Protein AF-A0A2V8SZ47-F1 (afdb_monomer)

Structure (mmCIF, N/CA/C/O backbone):
data_AF-A0A2V8SZ47-F1
#
_entry.id   AF-A0A2V8SZ47-F1
#
loop_
_atom_site.group_PDB
_atom_site.id
_atom_site.type_symbol
_atom_site.label_atom_id
_atom_site.label_alt_id
_atom_site.label_comp_id
_atom_site.label_asym_id
_atom_site.label_entity_id
_atom_site.label_seq_id
_atom_site.pdbx_PDB_ins_code
_atom_site.Cartn_x
_atom_site.Cartn_y
_atom_site.Cartn_z
_atom_site.occupancy
_atom_site.B_iso_or_equiv
_atom_site.auth_seq_id
_atom_site.auth_comp_id
_atom_site.auth_asym_id
_atom_site.auth_atom_id
_atom_site.pdbx_PDB_model_num
ATOM 1 N N . MET A 1 1 ? -44.629 -27.787 23.146 1.00 48.47 1 MET A N 1
ATOM 2 C CA . MET A 1 1 ? -43.328 -27.131 23.447 1.00 48.47 1 MET A CA 1
ATOM 3 C C . MET A 1 1 ? -42.097 -27.769 22.774 1.00 48.47 1 MET A C 1
ATOM 5 O O . MET A 1 1 ? -41.076 -27.102 22.686 1.00 48.47 1 MET A O 1
ATOM 9 N N . LYS A 1 2 ? -42.147 -29.020 22.275 1.00 50.53 2 LYS A N 1
ATOM 10 C CA . LYS A 1 2 ? -41.008 -29.674 21.583 1.00 50.53 2 LYS A CA 1
ATOM 11 C C . LYS A 1 2 ? -40.728 -29.136 20.168 1.00 50.53 2 LYS A C 1
ATOM 13 O O . LYS A 1 2 ? -39.575 -29.049 19.774 1.00 50.53 2 LYS A O 1
ATOM 18 N N . VAL A 1 3 ? -41.766 -28.700 19.453 1.00 58.16 3 VAL A N 1
ATOM 19 C CA . VAL A 1 3 ? -41.669 -28.227 18.056 1.00 58.16 3 VAL A CA 1
ATOM 20 C C . VAL A 1 3 ? -40.952 -26.873 17.943 1.00 58.16 3 VAL A C 1
ATOM 22 O O . VAL A 1 3 ? -40.142 -26.674 17.046 1.00 58.16 3 VAL A O 1
ATOM 25 N N . ALA A 1 4 ? -41.158 -25.978 18.918 1.00 56.25 4 ALA A N 1
ATOM 26 C CA . ALA A 1 4 ? -40.488 -24.676 18.971 1.00 56.25 4 ALA A CA 1
ATOM 27 C C . ALA A 1 4 ? -38.970 -24.799 19.199 1.00 56.25 4 ALA A C 1
ATOM 29 O O . ALA A 1 4 ? -38.195 -24.052 18.613 1.00 56.25 4 ALA A O 1
ATOM 30 N N . LYS A 1 5 ? -38.529 -25.782 19.999 1.00 52.41 5 LYS A N 1
ATOM 31 C CA . LYS A 1 5 ? -37.097 -26.041 20.224 1.00 52.41 5 LYS A CA 1
ATOM 32 C C . LYS A 1 5 ? -36.407 -26.603 18.976 1.00 52.41 5 LYS A C 1
ATOM 34 O O . LYS A 1 5 ? -35.264 -26.256 18.720 1.00 52.41 5 LYS A O 1
ATOM 39 N N . ILE A 1 6 ? -37.110 -27.411 18.179 1.00 60.69 6 ILE A N 1
ATOM 40 C CA . ILE A 1 6 ? -36.585 -27.969 16.920 1.00 60.69 6 ILE A CA 1
ATOM 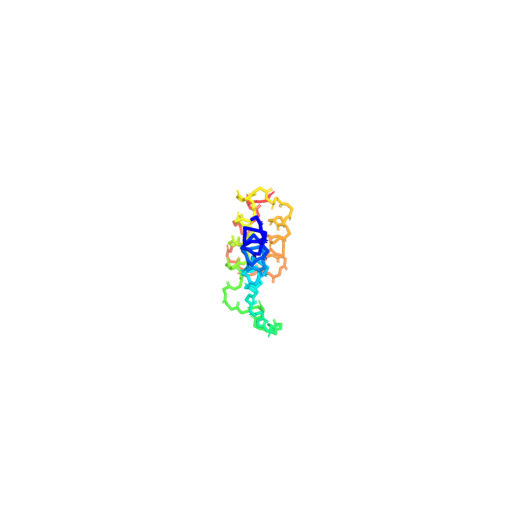41 C C . ILE A 1 6 ? -36.425 -26.868 15.861 1.00 60.69 6 ILE A C 1
ATOM 43 O O . ILE A 1 6 ? -35.400 -26.813 15.188 1.00 60.69 6 ILE A O 1
ATOM 47 N N . PHE A 1 7 ? -37.379 -25.937 15.769 1.00 56.91 7 PHE A N 1
ATOM 48 C CA . PHE A 1 7 ? -37.303 -24.824 14.814 1.00 56.91 7 PHE A CA 1
ATOM 49 C C . PHE A 1 7 ? -36.147 -23.851 15.100 1.00 56.91 7 PHE A C 1
ATOM 51 O O . PHE A 1 7 ? -35.489 -23.390 14.171 1.00 56.91 7 PHE A O 1
ATOM 58 N N . VAL A 1 8 ? -35.849 -23.583 16.376 1.00 62.53 8 VAL A N 1
ATOM 59 C CA . VAL A 1 8 ? -34.725 -22.711 16.771 1.00 62.53 8 VAL 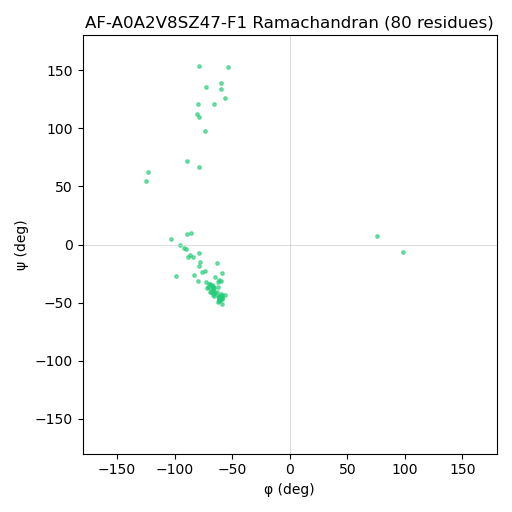A CA 1
ATOM 60 C C . VAL A 1 8 ? -33.369 -23.346 16.436 1.00 62.53 8 VAL A C 1
ATOM 62 O O . VAL A 1 8 ? -32.449 -22.642 16.024 1.00 62.53 8 VAL A O 1
ATOM 65 N N . VAL A 1 9 ? -33.246 -24.673 16.541 1.00 62.22 9 VAL A N 1
ATOM 66 C CA . VAL A 1 9 ? -32.003 -25.393 16.210 1.00 62.22 9 VAL A CA 1
ATOM 67 C C . VAL A 1 9 ? -31.747 -25.418 14.699 1.00 62.22 9 VAL A C 1
ATOM 69 O O . VAL A 1 9 ? -30.607 -25.240 14.276 1.00 62.22 9 VAL A O 1
ATOM 72 N N . VAL A 1 10 ? -32.791 -25.559 13.874 1.00 60.94 10 VAL A N 1
ATOM 73 C CA . VAL A 1 10 ? -32.656 -25.528 12.405 1.00 60.94 10 VAL A CA 1
ATOM 74 C C . VAL A 1 10 ? -32.291 -24.126 11.898 1.00 60.94 10 VAL A C 1
ATOM 76 O O . VAL A 1 10 ? -31.458 -24.001 11.003 1.00 60.94 10 VAL A O 1
ATOM 79 N N . LEU A 1 11 ? -32.837 -23.066 12.505 1.00 62.50 11 LEU A N 1
ATOM 80 C CA . LEU A 1 11 ? -32.518 -21.683 12.126 1.00 62.50 11 LEU A CA 1
ATOM 81 C C . LEU A 1 11 ? -31.078 -21.283 12.510 1.00 62.50 11 LEU A C 1
ATOM 83 O O . LEU A 1 11 ? -30.427 -20.539 11.781 1.00 62.50 11 LEU A O 1
ATOM 87 N N . ALA A 1 12 ? -30.555 -21.807 13.623 1.00 59.81 12 ALA A N 1
ATOM 88 C CA . ALA A 1 12 ? -29.193 -21.525 14.084 1.00 59.81 12 ALA A CA 1
ATOM 89 C C . ALA A 1 12 ? -28.100 -22.223 13.247 1.00 59.81 12 ALA A C 1
ATOM 91 O O . ALA A 1 12 ? -26.962 -21.758 13.210 1.00 59.81 12 ALA A O 1
ATOM 92 N N . PHE A 1 13 ? -28.431 -23.310 12.541 1.00 60.50 13 PHE A N 1
ATOM 93 C CA . PHE A 1 13 ? -27.460 -24.094 11.768 1.00 60.50 13 PHE A CA 1
ATOM 94 C C . PHE A 1 13 ? -27.228 -23.573 10.336 1.00 60.50 13 PHE A C 1
ATOM 96 O O . PHE A 1 13 ? -26.298 -24.012 9.665 1.00 60.50 13 PHE A O 1
ATOM 103 N N . ALA A 1 14 ? -28.032 -22.615 9.862 1.00 57.19 14 ALA A N 1
ATOM 104 C CA . ALA A 1 14 ? -27.920 -22.059 8.508 1.00 57.19 14 ALA A CA 1
ATOM 105 C C . ALA A 1 14 ? -26.950 -20.864 8.393 1.00 57.19 14 ALA A C 1
ATOM 107 O O . ALA A 1 14 ? -26.598 -20.450 7.291 1.00 57.19 14 ALA A O 1
ATOM 108 N N . ILE A 1 15 ? -26.491 -20.309 9.518 1.00 61.28 15 ILE A N 1
ATOM 109 C CA . ILE A 1 15 ? -25.667 -19.091 9.555 1.00 61.28 15 ILE A CA 1
ATOM 110 C C . ILE A 1 15 ? -24.167 -19.320 9.232 1.00 61.28 15 ILE A C 1
ATOM 112 O O . ILE A 1 15 ? -23.569 -18.427 8.629 1.00 61.28 15 ILE A O 1
ATOM 116 N N . PRO A 1 16 ? -23.513 -20.469 9.525 1.00 57.47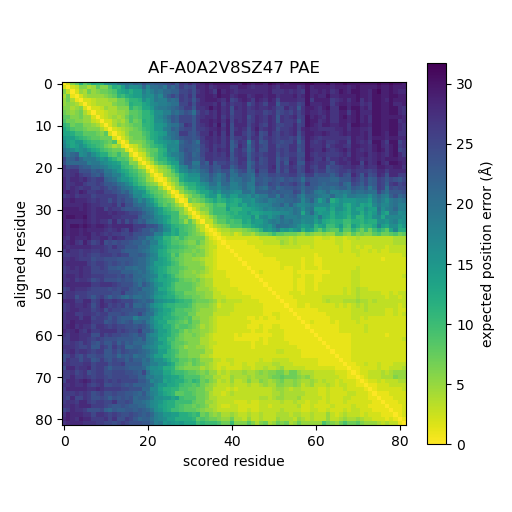 16 PRO A N 1
ATOM 117 C CA . PRO A 1 16 ? -22.068 -20.582 9.306 1.00 57.47 16 PRO A CA 1
ATOM 118 C C . PRO A 1 16 ? -21.664 -20.801 7.836 1.00 57.47 16 PRO A C 1
ATOM 120 O O . PRO A 1 16 ? -20.503 -20.588 7.497 1.00 57.47 16 PRO A O 1
ATOM 123 N N . PHE A 1 17 ? -22.585 -21.170 6.935 1.00 56.19 17 PHE A N 1
ATOM 124 C CA . PHE A 1 17 ? -22.247 -21.458 5.529 1.00 56.19 17 PHE A CA 1
ATOM 125 C C . PHE A 1 17 ? -22.166 -20.225 4.615 1.00 56.19 17 PHE A C 1
ATOM 127 O O . PHE A 1 17 ? -21.660 -20.330 3.500 1.00 56.19 17 PHE A O 1
ATOM 134 N N . ALA A 1 18 ? -22.601 -19.046 5.070 1.00 57.06 18 ALA A N 1
ATOM 135 C CA . ALA A 1 18 ? -22.577 -17.830 4.251 1.00 57.06 18 ALA A CA 1
ATOM 136 C C . ALA A 1 18 ? -21.276 -17.004 4.377 1.00 57.06 18 ALA A C 1
ATOM 138 O O . ALA A 1 18 ? -21.126 -15.999 3.685 1.00 57.06 18 ALA A O 1
ATOM 139 N N . ALA A 1 19 ? -20.328 -17.394 5.241 1.00 55.78 19 ALA A N 1
ATOM 140 C CA . ALA A 1 19 ? -19.235 -16.508 5.667 1.00 55.78 19 ALA A CA 1
ATOM 141 C C . ALA A 1 19 ? -17.849 -16.756 5.032 1.00 55.78 19 ALA A C 1
ATOM 143 O O . ALA A 1 19 ? -16.895 -16.067 5.389 1.00 55.78 19 ALA A O 1
ATOM 144 N N . CYS A 1 20 ? -17.690 -17.669 4.068 1.00 58.75 20 CYS A N 1
ATOM 145 C CA . CYS A 1 20 ? -16.378 -17.924 3.446 1.00 58.75 20 CYS A CA 1
ATOM 146 C C . CYS A 1 20 ? -16.383 -17.784 1.918 1.00 58.75 20 CYS A C 1
ATOM 148 O O . CYS A 1 20 ? -15.944 -18.665 1.188 1.00 58.75 20 CYS A O 1
ATOM 150 N N . GLY A 1 21 ? -16.828 -16.628 1.423 1.00 54.72 21 GLY A N 1
ATOM 151 C CA . GLY A 1 21 ? -16.577 -16.186 0.047 1.00 54.72 21 GLY A CA 1
ATOM 152 C C . GLY A 1 21 ? -15.164 -15.615 -0.126 1.00 54.72 21 GLY A C 1
ATOM 153 O O . GLY A 1 21 ? -14.999 -14.415 -0.339 1.00 54.72 21 GLY A O 1
ATOM 154 N N . GLY A 1 22 ? -14.129 -16.451 0.001 1.00 56.00 22 GLY A N 1
ATOM 155 C CA . GLY A 1 22 ? -12.742 -16.060 -0.266 1.00 56.00 22 GLY A CA 1
ATOM 156 C C . GLY A 1 22 ? -12.438 -16.089 -1.765 1.00 56.00 22 GLY A C 1
ATOM 157 O O . GLY A 1 22 ? -12.411 -17.158 -2.366 1.00 56.00 22 GLY A O 1
ATOM 158 N N . LYS A 1 23 ? -12.204 -14.925 -2.388 1.00 62.28 23 LYS A N 1
ATOM 159 C CA . LYS A 1 23 ? -11.784 -14.845 -3.800 1.00 62.28 23 LYS A CA 1
ATOM 160 C C . LYS A 1 23 ? -10.458 -15.603 -4.008 1.00 62.28 23 LYS A C 1
ATOM 162 O O . LYS A 1 23 ? -9.528 -15.375 -3.228 1.00 62.28 23 LYS A O 1
ATOM 167 N N . PRO A 1 24 ? -10.324 -16.442 -5.053 1.00 57.12 24 PRO A N 1
ATOM 168 C CA . PRO A 1 24 ? -9.078 -17.144 -5.333 1.00 57.12 24 PRO A CA 1
ATOM 169 C C . PRO A 1 24 ? -7.990 -16.133 -5.710 1.00 57.12 24 PRO A C 1
ATOM 171 O O . PRO A 1 24 ? -8.143 -15.363 -6.658 1.00 57.12 24 PRO A O 1
ATOM 174 N N . LYS A 1 25 ? -6.889 -16.110 -4.951 1.00 57.38 25 LYS A N 1
ATOM 175 C CA . LYS A 1 25 ? -5.713 -15.306 -5.295 1.00 57.38 25 LYS A CA 1
ATOM 176 C C . LYS A 1 25 ? -4.921 -16.045 -6.372 1.00 57.38 25 LYS A C 1
ATOM 178 O O . LYS A 1 25 ? -4.343 -17.095 -6.100 1.00 57.38 25 LYS A O 1
ATOM 183 N N . SER A 1 26 ? -4.925 -15.512 -7.592 1.00 56.81 26 SER A N 1
ATOM 184 C CA . SER A 1 26 ? -4.075 -15.992 -8.681 1.00 56.81 26 SER A CA 1
ATOM 185 C C . SER A 1 26 ? -2.602 -15.880 -8.278 1.00 56.81 26 SER A C 1
ATOM 187 O O . SER A 1 26 ? -2.181 -14.929 -7.619 1.00 56.81 26 SER A O 1
ATOM 189 N N . LYS A 1 27 ? -1.819 -16.904 -8.621 1.00 52.72 27 LYS A N 1
ATOM 190 C CA . LYS A 1 27 ? -0.398 -17.007 -8.288 1.00 52.72 27 LYS A CA 1
ATOM 191 C C . LYS A 1 27 ? 0.379 -16.030 -9.179 1.00 52.72 27 LYS A C 1
ATOM 193 O O . LYS A 1 27 ? 0.630 -16.327 -10.339 1.00 52.72 27 LYS A O 1
ATOM 198 N N . ILE A 1 28 ? 0.693 -14.850 -8.652 1.00 57.97 28 ILE A N 1
ATOM 199 C CA . ILE A 1 28 ? 1.366 -13.774 -9.394 1.00 57.97 28 ILE A CA 1
ATOM 200 C C . ILE A 1 28 ? 2.869 -14.084 -9.461 1.00 57.97 28 ILE A C 1
ATOM 202 O O . ILE A 1 28 ? 3.511 -14.244 -8.423 1.00 57.97 28 ILE A O 1
ATOM 206 N N . THR A 1 29 ? 3.431 -14.200 -10.663 1.00 61.16 29 THR A N 1
ATOM 207 C CA . THR A 1 29 ? 4.881 -14.319 -10.899 1.00 61.16 29 THR A CA 1
ATOM 208 C C . THR A 1 29 ? 5.559 -12.944 -10.791 1.00 61.16 29 THR A C 1
ATOM 210 O O . THR A 1 29 ? 4.924 -11.910 -10.988 1.00 61.16 29 THR A O 1
ATOM 213 N N . PHE A 1 30 ? 6.854 -12.899 -10.448 1.00 59.19 30 PHE A N 1
ATOM 214 C CA . PHE A 1 30 ? 7.580 -11.638 -10.198 1.00 59.19 30 PHE A CA 1
ATOM 215 C C . PHE A 1 30 ? 7.655 -10.697 -11.416 1.00 59.19 30 PHE A C 1
ATOM 217 O O . PHE A 1 30 ? 7.649 -9.480 -11.241 1.00 59.19 30 PHE A O 1
ATOM 224 N N . GLU A 1 31 ? 7.677 -11.242 -12.631 1.00 60.47 31 GLU A N 1
ATOM 225 C CA . GLU A 1 31 ? 7.658 -10.469 -13.884 1.00 60.47 31 GLU A CA 1
ATOM 226 C C . GLU A 1 31 ? 6.320 -9.730 -14.067 1.00 60.47 31 GLU A C 1
ATOM 228 O O . GLU A 1 31 ? 6.288 -8.536 -14.353 1.00 60.47 31 GLU A O 1
ATOM 233 N N . GLU A 1 32 ? 5.201 -10.402 -13.787 1.00 58.59 32 GLU A N 1
ATOM 234 C CA . GLU A 1 32 ? 3.859 -9.813 -13.856 1.00 58.59 32 GLU A CA 1
ATOM 235 C C . GLU A 1 32 ? 3.569 -8.900 -12.655 1.00 58.59 32 GLU A C 1
ATOM 237 O O . GLU A 1 32 ? 2.781 -7.957 -12.740 1.00 58.59 32 GLU A O 1
ATOM 242 N N . ALA A 1 33 ? 4.270 -9.109 -11.536 1.00 58.34 33 ALA A N 1
ATOM 243 C CA . ALA A 1 33 ? 4.213 -8.215 -10.389 1.00 58.34 33 ALA A CA 1
ATOM 244 C C . ALA A 1 33 ? 4.716 -6.804 -10.727 1.00 58.34 33 ALA A C 1
ATOM 246 O O . ALA A 1 33 ? 4.153 -5.859 -10.187 1.00 58.34 33 ALA A O 1
ATOM 247 N N . LYS A 1 34 ? 5.690 -6.655 -11.639 1.00 60.16 34 LYS A N 1
ATOM 248 C CA . LYS A 1 34 ? 6.131 -5.358 -12.191 1.00 60.16 34 LYS A CA 1
ATOM 249 C C . LYS A 1 34 ? 5.353 -4.924 -1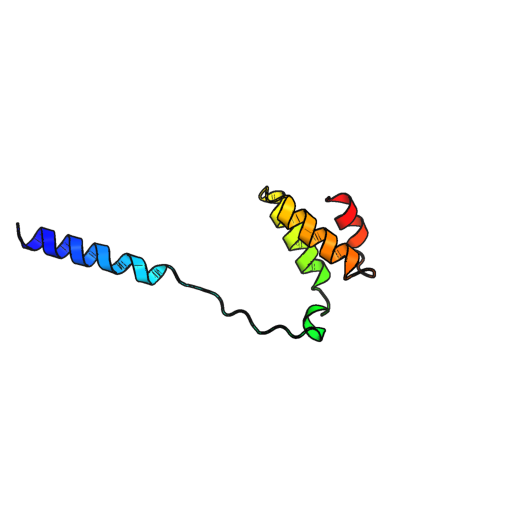3.440 1.00 60.16 34 LYS A C 1
ATOM 251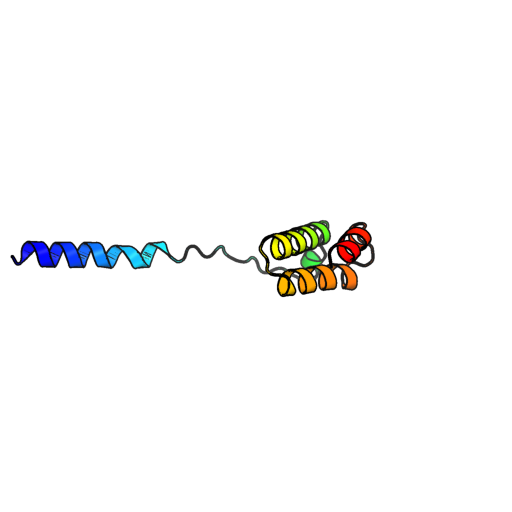 O O . LYS A 1 34 ? 5.740 -3.953 -14.089 1.00 60.16 34 LYS A O 1
ATOM 2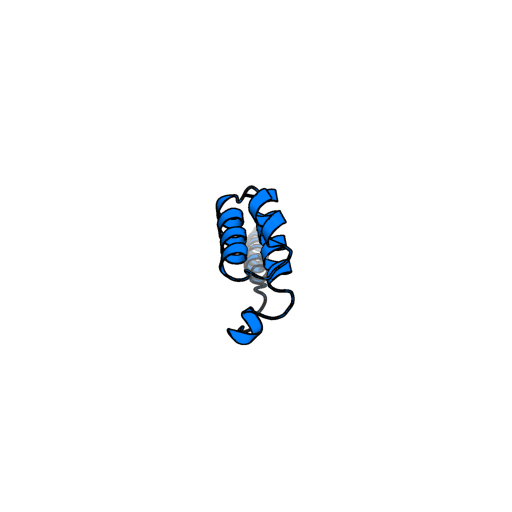56 N N . GLY A 1 35 ? 4.272 -5.628 -13.774 1.00 63.03 35 GLY A N 1
ATOM 257 C CA . GLY A 1 35 ? 3.460 -5.346 -14.948 1.00 63.03 35 GLY A CA 1
ATOM 258 C C . GLY A 1 35 ? 2.974 -3.888 -15.004 1.00 63.03 35 GLY A C 1
ATOM 259 O O . GLY A 1 35 ? 2.813 -3.229 -13.966 1.00 63.03 35 GLY A O 1
ATOM 260 N N . PRO A 1 36 ? 2.731 -3.361 -16.217 1.00 66.81 36 PRO A N 1
ATOM 261 C CA . PRO A 1 36 ? 2.275 -1.991 -16.405 1.00 66.81 36 PRO A CA 1
ATOM 262 C C . PRO A 1 36 ? 0.978 -1.743 -15.622 1.00 66.81 36 PRO A C 1
ATOM 264 O O . PRO A 1 36 ? -0.005 -2.463 -15.775 1.00 66.81 36 PRO A O 1
ATOM 267 N N . GLY A 1 37 ? 0.972 -0.710 -14.776 1.00 81.06 37 GLY A N 1
ATOM 268 C CA . GLY A 1 37 ? -0.187 -0.325 -13.966 1.00 81.06 37 GLY A CA 1
ATOM 269 C C . GLY A 1 37 ? -0.180 -0.826 -12.520 1.00 81.06 37 GLY A C 1
ATOM 270 O O . GLY A 1 37 ? -1.031 -0.384 -11.742 1.00 81.06 37 GLY A O 1
ATOM 271 N N . ARG A 1 38 ? 0.779 -1.672 -12.111 1.00 86.12 38 ARG A N 1
ATOM 272 C CA . ARG A 1 38 ? 0.916 -2.056 -10.696 1.00 86.12 38 ARG A CA 1
ATOM 273 C C . ARG A 1 38 ? 1.239 -0.860 -9.801 1.00 86.12 38 ARG A C 1
ATOM 275 O O . ARG A 1 38 ? 0.741 -0.777 -8.682 1.00 86.12 38 ARG A O 1
ATOM 282 N N . ASP A 1 39 ? 2.040 0.074 -10.295 1.00 87.69 39 ASP A N 1
ATOM 283 C CA . ASP A 1 39 ? 2.364 1.334 -9.626 1.00 87.69 39 ASP A CA 1
ATOM 284 C C . ASP A 1 39 ? 1.098 2.141 -9.279 1.00 87.69 39 ASP A C 1
ATOM 286 O O . ASP A 1 39 ? 0.940 2.609 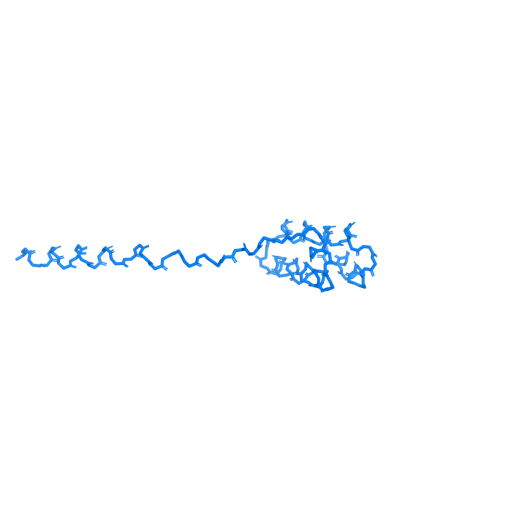-8.150 1.00 87.69 39 ASP A O 1
ATOM 290 N N . LYS A 1 40 ? 0.143 2.216 -10.214 1.00 88.94 40 LYS A N 1
ATOM 291 C CA . LYS A 1 40 ? -1.160 2.872 -10.014 1.00 88.94 40 LYS A CA 1
ATOM 292 C C . LYS A 1 40 ? -2.010 2.156 -8.968 1.00 88.94 40 LYS A C 1
ATOM 294 O O . LYS A 1 40 ? -2.661 2.813 -8.154 1.00 88.94 40 LYS A O 1
ATOM 299 N N . GLU A 1 41 ? -2.019 0.825 -8.987 1.00 90.00 41 GLU A N 1
ATOM 300 C CA . GLU A 1 41 ? -2.751 0.014 -8.011 1.00 90.00 41 GLU A CA 1
ATOM 301 C C . GLU A 1 41 ? -2.168 0.169 -6.600 1.00 90.00 41 GLU A C 1
ATOM 303 O O . GLU A 1 41 ? -2.926 0.372 -5.646 1.00 90.00 41 GLU A O 1
ATOM 308 N N . LEU A 1 42 ? -0.836 0.139 -6.467 1.00 90.81 42 LEU A N 1
ATOM 309 C CA . LEU A 1 42 ? -0.143 0.357 -5.196 1.00 90.81 42 LEU A CA 1
ATOM 310 C C . LEU A 1 42 ? -0.449 1.745 -4.636 1.00 90.81 42 LEU A C 1
ATOM 312 O O . LEU A 1 42 ? -0.822 1.863 -3.470 1.00 90.81 42 LEU A O 1
ATOM 316 N N . PHE A 1 43 ? -0.353 2.781 -5.476 1.00 92.56 43 PHE A N 1
ATOM 317 C CA . PHE A 1 43 ? -0.675 4.147 -5.078 1.00 92.56 43 PHE A CA 1
ATOM 318 C C . PHE A 1 43 ? -2.123 4.262 -4.600 1.00 92.56 43 PHE A C 1
ATOM 320 O O . PHE A 1 43 ? -2.386 4.740 -3.498 1.00 92.56 43 PHE A O 1
ATOM 327 N N . ARG A 1 44 ? -3.078 3.766 -5.397 1.00 93.81 44 ARG A N 1
ATOM 328 C CA . ARG A 1 44 ? -4.505 3.816 -5.057 1.00 93.81 44 ARG A CA 1
ATOM 329 C C . ARG A 1 44 ? -4.796 3.095 -3.742 1.00 93.81 44 ARG A C 1
ATOM 331 O O . ARG A 1 44 ? -5.545 3.622 -2.924 1.00 93.81 44 ARG A O 1
ATOM 338 N N . SER A 1 45 ? -4.203 1.921 -3.544 1.00 94.19 45 SER A N 1
ATOM 339 C CA . SER A 1 45 ? -4.382 1.124 -2.327 1.00 94.19 45 SER A CA 1
ATOM 340 C C . SER A 1 45 ? -3.774 1.814 -1.106 1.00 94.19 45 SER A C 1
ATOM 342 O O . SER A 1 45 ? -4.408 1.849 -0.055 1.00 94.19 45 SER A O 1
ATOM 344 N N . GLY A 1 46 ? -2.598 2.434 -1.256 1.00 95.00 46 GLY A N 1
ATOM 345 C CA . GLY A 1 46 ? -1.961 3.227 -0.204 1.00 95.00 46 GLY A CA 1
ATOM 346 C C . GLY A 1 46 ? -2.816 4.422 0.223 1.00 95.00 46 GLY A C 1
ATOM 347 O O . GLY A 1 46 ? -3.087 4.595 1.409 1.00 95.00 46 GLY A O 1
ATOM 348 N N . ILE A 1 47 ? -3.328 5.198 -0.738 1.00 95.88 47 ILE A N 1
ATOM 349 C CA . ILE A 1 47 ? -4.219 6.334 -0.453 1.00 95.88 47 ILE A CA 1
ATOM 350 C C . ILE A 1 47 ? -5.530 5.877 0.196 1.00 95.88 47 ILE A C 1
ATOM 352 O O . ILE A 1 47 ? -6.013 6.521 1.126 1.00 95.88 47 ILE A O 1
ATOM 356 N N . ASP A 1 48 ? -6.120 4.774 -0.263 1.00 96.31 48 ASP A N 1
ATOM 357 C CA . ASP A 1 48 ? -7.348 4.236 0.329 1.00 96.31 48 ASP A CA 1
ATOM 358 C C . ASP A 1 48 ? -7.121 3.720 1.762 1.00 96.31 48 ASP A C 1
ATOM 360 O O . ASP A 1 48 ? -7.954 3.943 2.640 1.00 96.31 48 ASP A O 1
ATOM 364 N N . ALA A 1 49 ? -5.968 3.107 2.049 1.00 96.06 49 ALA A N 1
ATOM 365 C CA . ALA A 1 49 ? -5.591 2.726 3.410 1.00 96.06 49 ALA A CA 1
ATOM 366 C C . ALA A 1 49 ? -5.485 3.951 4.337 1.00 96.06 49 ALA A C 1
ATOM 368 O O . ALA A 1 49 ? -6.089 3.943 5.413 1.00 96.06 49 ALA A O 1
ATOM 369 N N . ILE A 1 50 ? -4.831 5.031 3.888 1.00 94.81 50 ILE A N 1
ATOM 370 C CA . ILE A 1 50 ? -4.740 6.301 4.634 1.00 94.81 50 ILE A CA 1
ATOM 371 C C . ILE A 1 50 ? -6.130 6.898 4.871 1.00 94.81 50 ILE A C 1
ATOM 373 O O . ILE A 1 50 ? -6.461 7.259 5.998 1.00 94.81 50 ILE A O 1
ATOM 377 N N . ARG A 1 51 ? -6.982 6.953 3.837 1.00 94.12 51 ARG A N 1
ATOM 378 C CA . ARG A 1 51 ? -8.361 7.470 3.948 1.00 94.12 51 ARG A CA 1
ATOM 379 C C . ARG A 1 51 ? -9.208 6.693 4.948 1.00 94.12 51 ARG A C 1
ATOM 381 O O . ARG A 1 51 ? -10.092 7.265 5.573 1.00 94.12 51 ARG A O 1
ATOM 388 N N . ARG A 1 52 ? -8.938 5.398 5.108 1.00 96.56 52 ARG A N 1
ATOM 389 C CA . ARG A 1 52 ? -9.602 4.528 6.086 1.00 96.56 52 ARG A CA 1
ATOM 390 C C . ARG A 1 52 ? -8.944 4.567 7.475 1.00 96.56 52 ARG A C 1
ATOM 392 O O . ARG A 1 52 ? -9.268 3.722 8.305 1.00 96.56 52 ARG A O 1
ATOM 399 N N . GLY A 1 53 ? -8.010 5.489 7.721 1.00 95.62 53 GLY A N 1
ATOM 400 C CA . GLY A 1 53 ? -7.303 5.647 8.997 1.00 95.62 53 GLY A CA 1
ATOM 401 C C . GLY A 1 53 ? -6.218 4.599 9.266 1.00 95.62 53 GLY A C 1
ATOM 402 O O . GLY A 1 53 ? -5.653 4.570 10.355 1.00 95.62 53 GLY A O 1
ATOM 403 N N . ARG A 1 54 ? -5.898 3.733 8.293 1.00 96.50 54 ARG A N 1
ATOM 404 C CA . ARG A 1 54 ? -4.821 2.735 8.404 1.00 96.50 54 ARG A CA 1
ATOM 405 C C . ARG A 1 54 ? -3.512 3.339 7.917 1.00 96.50 54 ARG A C 1
ATOM 407 O O . ARG A 1 54 ? -3.023 3.022 6.832 1.00 96.50 54 ARG A O 1
ATOM 414 N N . PHE A 1 55 ? -2.975 4.252 8.721 1.00 95.31 55 PHE A N 1
ATOM 415 C CA . PHE A 1 55 ? -1.794 5.030 8.357 1.00 95.31 55 PHE A CA 1
ATOM 416 C C . PHE A 1 55 ? -0.570 4.145 8.119 1.00 95.31 55 PHE A C 1
ATOM 418 O O . PHE A 1 55 ? 0.067 4.300 7.086 1.00 95.31 55 PHE A O 1
ATOM 425 N N . ASP A 1 56 ? -0.284 3.171 8.984 1.00 96.44 56 ASP A N 1
ATOM 426 C CA . ASP A 1 56 ? 0.901 2.311 8.833 1.00 96.44 56 ASP A CA 1
ATOM 427 C C . ASP A 1 56 ? 0.871 1.486 7.542 1.00 96.44 56 ASP A C 1
ATOM 429 O O . ASP A 1 56 ? 1.853 1.445 6.802 1.00 96.44 56 ASP A O 1
ATOM 433 N N . GLU A 1 57 ? -0.280 0.893 7.217 1.00 94.38 57 GLU A N 1
ATOM 434 C CA . GLU A 1 57 ? -0.475 0.158 5.963 1.00 94.38 57 GLU A CA 1
ATOM 435 C C . GLU A 1 57 ? -0.282 1.080 4.754 1.00 94.38 57 GLU A C 1
ATOM 437 O O . GLU A 1 57 ? 0.451 0.748 3.823 1.00 94.38 57 GLU A O 1
ATOM 442 N N . GLY A 1 58 ? -0.879 2.273 4.798 1.00 95.81 58 GLY A N 1
ATOM 443 C CA . GLY A 1 58 ? -0.709 3.287 3.763 1.00 95.81 58 GLY A CA 1
ATOM 444 C C . GLY A 1 58 ? 0.749 3.705 3.573 1.00 95.81 58 GLY A C 1
ATOM 445 O O . GLY A 1 58 ? 1.246 3.718 2.447 1.00 95.81 58 GLY A O 1
ATOM 446 N N . ARG A 1 59 ? 1.461 3.977 4.674 1.00 95.31 59 ARG A N 1
ATOM 447 C CA . ARG A 1 59 ? 2.886 4.335 4.681 1.00 95.31 59 ARG A CA 1
ATOM 448 C C . ARG A 1 59 ? 3.738 3.242 4.049 1.00 95.31 59 ARG A C 1
ATOM 450 O O . ARG A 1 59 ? 4.604 3.541 3.231 1.00 95.31 59 ARG A O 1
ATOM 457 N N . ILE A 1 60 ? 3.494 1.983 4.412 1.00 95.94 60 ILE A N 1
ATOM 458 C CA . ILE A 1 60 ? 4.228 0.839 3.865 1.00 95.94 60 ILE A CA 1
ATOM 459 C C . ILE A 1 60 ? 3.989 0.738 2.359 1.00 95.94 60 ILE A C 1
ATOM 461 O O . ILE A 1 60 ? 4.955 0.689 1.604 1.00 95.94 60 ILE A O 1
ATOM 465 N N . LEU A 1 61 ? 2.732 0.785 1.909 1.00 94.44 61 LEU A N 1
ATOM 466 C CA . LEU A 1 61 ? 2.386 0.669 0.489 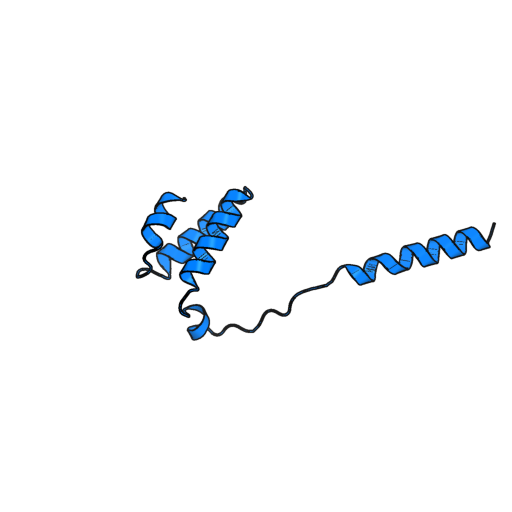1.00 94.44 61 LEU A CA 1
ATOM 467 C C . LEU A 1 61 ? 3.004 1.789 -0.356 1.00 94.44 61 LEU A C 1
ATOM 469 O O . LEU A 1 61 ? 3.578 1.518 -1.413 1.00 94.44 61 LEU A O 1
ATOM 473 N N . LEU A 1 62 ? 2.938 3.036 0.117 1.00 94.50 62 LEU A N 1
ATOM 474 C CA . LEU A 1 62 ? 3.545 4.171 -0.579 1.00 94.50 62 LEU A CA 1
ATOM 475 C C . LEU A 1 62 ? 5.076 4.078 -0.594 1.00 94.50 62 LEU A C 1
ATOM 477 O O . LEU A 1 62 ? 5.684 4.321 -1.634 1.00 94.50 62 LEU A O 1
ATOM 481 N N . ASN A 1 63 ? 5.709 3.652 0.503 1.00 94.69 63 ASN A N 1
ATOM 482 C CA . ASN A 1 63 ? 7.157 3.426 0.538 1.00 94.69 63 ASN A CA 1
ATOM 483 C C . ASN A 1 63 ? 7.591 2.292 -0.395 1.00 94.69 63 ASN A C 1
ATOM 485 O O . ASN A 1 63 ? 8.586 2.428 -1.106 1.00 94.69 63 ASN A O 1
ATOM 489 N N . THR A 1 64 ? 6.841 1.189 -0.450 1.00 93.12 64 THR A N 1
ATOM 490 C CA . THR A 1 64 ? 7.092 0.117 -1.418 1.00 93.12 64 THR A CA 1
ATOM 491 C C . THR A 1 64 ? 6.993 0.651 -2.842 1.00 93.12 64 THR A C 1
ATOM 493 O O . THR A 1 64 ? 7.856 0.339 -3.662 1.00 93.12 64 THR A O 1
ATOM 496 N N . MET A 1 65 ? 5.994 1.489 -3.131 1.00 91.56 65 MET A N 1
ATOM 497 C CA . MET A 1 65 ? 5.834 2.101 -4.446 1.00 91.56 65 MET A CA 1
ATOM 498 C C . MET A 1 65 ? 7.038 2.985 -4.807 1.00 91.56 65 MET A C 1
ATOM 500 O O . MET A 1 65 ? 7.612 2.818 -5.879 1.00 91.56 65 MET A O 1
ATOM 504 N N . ILE A 1 66 ? 7.463 3.864 -3.893 1.00 92.12 66 ILE A N 1
ATOM 505 C CA . ILE A 1 66 ? 8.610 4.766 -4.080 1.00 92.12 66 ILE A CA 1
ATOM 506 C C . ILE A 1 66 ? 9.906 3.983 -4.329 1.00 92.12 66 ILE A C 1
ATOM 508 O O . ILE A 1 66 ? 10.668 4.339 -5.224 1.00 92.12 66 ILE A O 1
ATOM 512 N N . ASN A 1 67 ? 10.149 2.924 -3.556 1.00 92.19 67 ASN A N 1
ATOM 513 C CA . ASN A 1 67 ? 11.416 2.191 -3.596 1.00 92.19 67 ASN A CA 1
ATOM 514 C C . ASN A 1 67 ? 11.486 1.152 -4.723 1.00 92.19 67 ASN A C 1
ATOM 516 O O . ASN A 1 67 ? 12.576 0.804 -5.167 1.00 92.19 67 ASN A O 1
ATOM 520 N N . THR A 1 68 ? 10.342 0.635 -5.178 1.00 89.75 68 THR A N 1
ATOM 521 C CA . THR A 1 68 ? 10.290 -0.454 -6.171 1.00 89.75 68 THR A CA 1
ATOM 522 C C . THR A 1 68 ? 10.039 0.056 -7.590 1.00 89.75 68 THR A C 1
ATOM 524 O O . THR A 1 68 ? 10.462 -0.586 -8.552 1.00 89.75 68 THR A O 1
ATOM 527 N N . TYR A 1 69 ? 9.367 1.204 -7.733 1.00 88.25 69 TYR A N 1
ATOM 528 C CA . TYR A 1 69 ? 8.954 1.772 -9.018 1.00 88.25 69 TYR A CA 1
ATOM 529 C C . TYR A 1 69 ? 9.514 3.188 -9.206 1.00 88.25 69 TYR A C 1
ATOM 531 O O . TYR A 1 69 ? 8.739 4.132 -9.336 1.00 88.25 69 TYR A O 1
ATOM 539 N N . SER A 1 70 ? 10.848 3.331 -9.236 1.00 84.56 70 SER A N 1
ATOM 540 C CA . SER A 1 70 ? 11.575 4.619 -9.334 1.00 84.56 70 SER A CA 1
ATOM 541 C C . SER A 1 70 ? 11.253 5.454 -10.579 1.00 84.56 70 SER A C 1
ATOM 543 O O . SER A 1 70 ? 11.370 6.677 -10.551 1.00 84.56 70 SER A O 1
ATOM 545 N N . GLU A 1 71 ? 10.805 4.804 -11.649 1.00 85.75 71 GLU A N 1
ATOM 546 C CA . GLU A 1 71 ? 10.478 5.455 -12.921 1.00 85.75 71 GLU A CA 1
ATOM 547 C C . GLU A 1 71 ? 9.001 5.879 -13.012 1.00 85.75 71 GLU A C 1
ATOM 549 O O . GLU A 1 71 ? 8.577 6.470 -14.005 1.00 85.75 71 GLU A O 1
ATOM 554 N N . SER A 1 72 ? 8.179 5.575 -11.997 1.00 84.38 72 SER A N 1
ATOM 555 C CA . SER A 1 72 ? 6.752 5.907 -12.038 1.00 84.38 72 SER A CA 1
ATOM 556 C C . SER A 1 72 ? 6.525 7.416 -11.860 1.00 84.38 72 SER A C 1
ATOM 558 O O . SER A 1 72 ? 7.054 8.027 -10.922 1.00 84.38 72 SER A O 1
ATOM 560 N N . PRO A 1 73 ? 5.641 8.043 -12.662 1.00 88.00 73 PRO A N 1
ATOM 561 C CA . PRO A 1 73 ? 5.263 9.444 -12.469 1.00 88.00 73 PRO A CA 1
ATOM 562 C C . PRO A 1 73 ? 4.546 9.686 -11.128 1.00 88.00 73 PRO A C 1
ATOM 564 O O . PRO A 1 73 ? 4.448 10.828 -10.672 1.00 88.00 73 PRO A O 1
ATOM 567 N N . LEU A 1 74 ? 4.061 8.626 -10.468 1.00 89.44 74 LEU A N 1
ATOM 568 C CA . LEU A 1 74 ? 3.315 8.702 -9.211 1.00 89.44 74 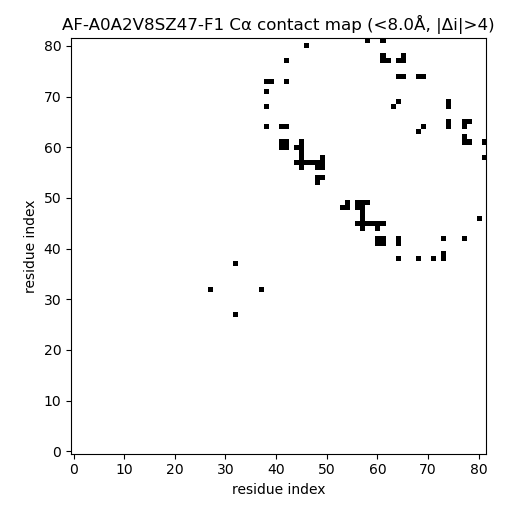LEU A CA 1
ATOM 569 C C . LEU A 1 74 ? 4.187 8.903 -7.964 1.00 89.44 74 LEU A C 1
ATOM 571 O O . LEU A 1 74 ? 3.657 9.157 -6.879 1.00 89.44 74 LEU A O 1
ATOM 575 N N . ILE A 1 75 ? 5.517 8.852 -8.090 1.00 89.94 75 ILE A N 1
ATOM 576 C CA . ILE A 1 75 ? 6.439 9.024 -6.955 1.00 89.94 75 ILE A CA 1
ATOM 577 C C . ILE A 1 75 ? 6.254 10.364 -6.265 1.00 89.94 75 ILE A C 1
ATOM 579 O O . ILE A 1 75 ? 6.203 10.416 -5.037 1.00 89.94 75 ILE A O 1
ATOM 583 N N . LYS A 1 76 ? 6.151 11.449 -7.039 1.00 90.50 76 LYS A N 1
ATOM 584 C CA . LYS A 1 76 ? 6.014 12.798 -6.476 1.00 90.50 76 LYS A CA 1
ATOM 585 C C . LYS A 1 76 ? 4.759 12.888 -5.608 1.00 90.50 76 LYS A C 1
ATOM 587 O O . LYS A 1 76 ? 4.830 13.355 -4.480 1.00 90.50 76 LYS A O 1
ATOM 592 N N . TYR A 1 77 ? 3.643 12.350 -6.097 1.00 90.38 77 TYR A N 1
ATOM 593 C CA . TYR A 1 77 ? 2.379 12.315 -5.362 1.00 90.38 77 TYR A CA 1
ATOM 594 C C . TYR A 1 77 ? 2.436 11.412 -4.128 1.00 90.38 77 TYR A C 1
ATOM 596 O O . TYR A 1 77 ? 1.874 11.746 -3.089 1.00 90.38 77 TYR A O 1
ATOM 604 N N . SER A 1 78 ? 3.157 10.296 -4.209 1.00 89.25 78 SER A N 1
ATOM 605 C CA . SER A 1 78 ? 3.307 9.369 -3.082 1.00 89.25 78 SER A CA 1
ATOM 606 C C . SER A 1 78 ? 4.127 9.958 -1.948 1.00 89.25 78 SER A C 1
ATOM 608 O O . SER A 1 78 ? 3.737 9.829 -0.794 1.00 89.25 78 SER A O 1
ATOM 610 N N . LYS A 1 79 ? 5.209 10.674 -2.271 1.00 87.94 79 LYS A N 1
ATOM 611 C CA . LYS A 1 79 ? 6.028 11.392 -1.285 1.00 87.94 79 LYS A CA 1
ATOM 612 C C . LYS A 1 79 ? 5.274 12.524 -0.587 1.00 87.94 79 LYS A C 1
ATOM 614 O O . LYS A 1 79 ? 5.616 12.855 0.535 1.00 87.94 79 LYS A O 1
ATOM 619 N N . LEU A 1 80 ? 4.276 13.117 -1.243 1.00 90.00 80 LEU A N 1
ATOM 620 C CA . LEU A 1 80 ? 3.419 14.149 -0.645 1.00 90.00 80 LEU A CA 1
ATOM 621 C C . LEU A 1 80 ? 2.330 13.577 0.270 1.00 90.00 80 LEU A C 1
ATOM 623 O O . LEU A 1 80 ? 1.728 14.319 1.036 1.00 90.00 80 LEU A O 1
ATOM 627 N N . SER A 1 81 ? 2.023 12.287 0.137 1.00 85.56 81 SER A N 1
ATOM 628 C CA . SER A 1 81 ? 0.895 11.652 0.825 1.00 85.56 81 SER A CA 1
ATOM 629 C C . SER A 1 81 ? 1.293 10.967 2.136 1.00 85.56 81 SER A C 1
ATOM 631 O O . SER A 1 81 ? 0.432 10.369 2.779 1.00 85.56 81 SER A O 1
ATOM 633 N N . ILE A 1 82 ? 2.577 11.008 2.501 1.00 80.69 82 ILE A N 1
ATOM 634 C CA . ILE A 1 82 ? 3.171 10.345 3.667 1.00 80.69 82 ILE A CA 1
ATOM 635 C C . ILE A 1 82 ? 3.799 11.370 4.609 1.00 80.69 82 ILE A C 1
ATOM 637 O O . ILE A 1 82 ? 3.780 11.102 5.831 1.00 80.69 82 ILE A O 1
#

pLDDT: mean 76.89, std 16.92, range [48.47, 96.56]

Radius of gyration: 22.09 Å; Cα contacts (8 Å, |Δi|>4): 48; chains: 1; bounding box: 55×44×40 Å

Nearest PDB structures (foldseek):
  2xev-assembly1_A  TM=9.134E-01  e=1.085E+00  Xanthomonas campestris
  7qij-assembly2_LC  TM=7.790E-01  e=2.014E+00  Yersinia enterocolitica
  5waq-assembly1_A  TM=9.767E-01  e=5.766E+00  Neisseria gonorrhoeae FA 1090

Foldseek 3Di:
DVVVVVVVVVVVVVPPVVPDPDDDDDDDDPVCCPPPCVLVVLQVVLLVCVVVVNPVSSLVSLVCSVVVPVPDPCVVVSVVSD

Secondary structure (DSSP, 8-state):
-HHHHHHHHHHHTTSGGGS----------HHHHT-TTHHHHHHHHHHHHHHTT-HHHHHHHHHHHHHH-TT-TTHHHHHH--

Mean predicted aligned error: 14.12 Å

Sequence (82 aa):
MKVAKIFVVVLAFAIPFAACGGKPKSKITFEEAKGPGRDKELFRSGIDAIRRGRFDEGRILLNTMINTYSESPLIKYSKLSI

Solvent-accessible surface area (backbone atoms only — not comparable to full-atom values): 5027 Å² total; per-residue (Å²): 122,69,66,64,57,52,54,54,55,59,63,64,67,63,61,76,79,77,75,75,87,73,78,84,78,75,88,78,51,77,74,64,60,69,34,93,61,43,65,57,51,36,48,53,51,14,53,51,29,39,76,70,69,37,50,70,63,11,46,50,35,33,49,50,38,47,75,73,43,76,86,46,86,59,39,67,59,41,68,73,74,104